Protein AF-A0A0F9CFP8-F1 (afdb_monomer)

Mean predicted aligned error: 10.98 Å

Secondary structure (DSSP, 8-state):
-EE-TTS-EE---TTS--HHHHS-HHHHHHHHHHHHHHTB-TTS-B--TTGGGG---HHHHHHHHHHHHHHHHHHHHHHHHTPPP--SS-HHHHHHHHHHHHHHHHHHHHHHHHHH-TT-SSS-TT-TTTTT--HHHHHHHHHHHHHHHHH--

Radius of gyration: 21.2 Å; Cα contacts (8 Å, |Δi|>4): 86; chains: 1; bounding box: 52×57×46 Å

Structure (mmCIF, N/CA/C/O backbone):
data_AF-A0A0F9CFP8-F1
#
_entry.id   AF-A0A0F9CFP8-F1
#
loop_
_atom_site.group_PDB
_atom_site.id
_atom_site.type_symbol
_atom_site.label_atom_id
_atom_site.label_alt_id
_atom_site.label_comp_id
_atom_site.label_asym_id
_atom_site.label_entity_id
_atom_site.label_seq_id
_atom_site.pdbx_PDB_ins_code
_atom_site.Cartn_x
_atom_site.Cartn_y
_atom_site.Cartn_z
_atom_site.occupancy
_atom_site.B_iso_or_equiv
_atom_site.auth_seq_id
_atom_site.auth_comp_id
_atom_site.auth_asym_id
_atom_site.auth_atom_id
_atom_site.pdbx_PDB_model_num
ATOM 1 N N . MET A 1 1 ? -1.251 -27.002 -23.216 1.00 73.44 1 MET A N 1
ATOM 2 C CA . MET A 1 1 ? -0.501 -27.996 -22.410 1.00 73.44 1 MET A CA 1
ATOM 3 C C . MET A 1 1 ? 0.971 -27.861 -22.764 1.00 73.44 1 MET A C 1
ATOM 5 O O . MET A 1 1 ? 1.281 -27.827 -23.947 1.00 73.44 1 MET A O 1
ATOM 9 N N . ARG A 1 2 ? 1.856 -27.707 -21.777 1.00 81.19 2 ARG A N 1
ATOM 10 C CA . ARG A 1 2 ? 3.314 -27.642 -21.966 1.00 81.19 2 ARG A CA 1
ATOM 11 C C . ARG A 1 2 ? 3.923 -28.969 -21.522 1.00 81.19 2 ARG A C 1
ATOM 13 O O . ARG A 1 2 ? 3.535 -29.464 -20.468 1.00 81.19 2 ARG A O 1
ATOM 20 N N . THR A 1 3 ? 4.866 -29.508 -22.287 1.00 79.31 3 THR A N 1
ATOM 21 C CA . THR A 1 3 ? 5.587 -30.744 -21.951 1.00 79.31 3 THR A CA 1
ATOM 22 C C . THR A 1 3 ? 7.063 -30.425 -21.778 1.00 79.31 3 THR A C 1
ATOM 24 O O . THR A 1 3 ? 7.656 -29.753 -22.618 1.00 79.31 3 THR A O 1
ATOM 27 N N . PHE A 1 4 ? 7.647 -30.881 -20.676 1.00 85.31 4 PHE A N 1
ATOM 28 C CA . PHE A 1 4 ? 9.060 -30.697 -20.361 1.00 85.31 4 PHE A CA 1
ATOM 29 C C . PHE A 1 4 ? 9.880 -31.900 -20.835 1.00 85.31 4 PHE A C 1
ATOM 31 O O . PHE A 1 4 ? 9.359 -33.005 -20.972 1.00 85.31 4 PHE A O 1
ATOM 38 N N . ASN A 1 5 ? 11.193 -31.714 -20.995 1.00 84.88 5 ASN A N 1
ATOM 39 C CA . ASN A 1 5 ? 12.120 -32.785 -21.392 1.00 84.88 5 ASN A CA 1
ATOM 40 C C . ASN A 1 5 ? 12.153 -33.971 -20.408 1.00 84.88 5 ASN A C 1
ATOM 42 O O . ASN A 1 5 ? 12.607 -35.052 -20.761 1.00 84.88 5 ASN A O 1
ATOM 46 N N . THR A 1 6 ? 11.657 -33.785 -19.182 1.00 88.62 6 THR A N 1
ATOM 47 C CA . THR A 1 6 ? 11.493 -34.838 -18.169 1.00 88.62 6 TH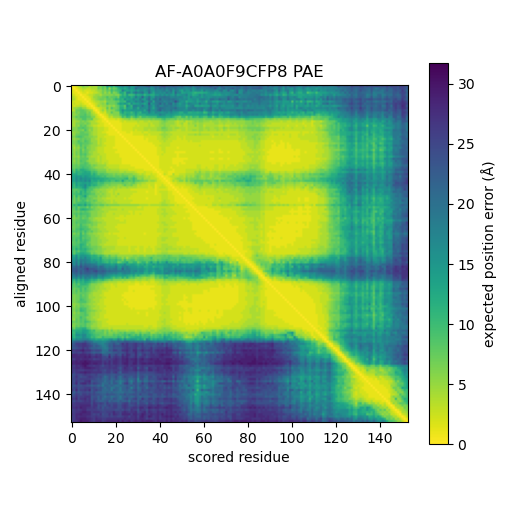R A CA 1
ATOM 48 C C . THR A 1 6 ? 10.263 -35.724 -18.398 1.00 88.62 6 THR A C 1
ATOM 50 O O . THR A 1 6 ? 10.050 -36.668 -17.644 1.00 88.62 6 THR A O 1
ATOM 53 N N . GLY A 1 7 ? 9.420 -35.408 -19.388 1.00 85.56 7 GLY A N 1
ATOM 54 C CA . GLY A 1 7 ? 8.121 -36.049 -19.607 1.00 85.56 7 GLY A CA 1
ATOM 55 C C . GLY A 1 7 ? 6.989 -35.471 -18.751 1.00 85.56 7 GLY A C 1
ATOM 56 O O . GLY A 1 7 ? 5.839 -35.869 -18.913 1.00 85.56 7 GLY A O 1
ATOM 57 N N . ALA A 1 8 ? 7.281 -34.512 -17.865 1.00 82.81 8 ALA A N 1
ATOM 58 C CA . ALA A 1 8 ? 6.254 -33.817 -17.098 1.00 82.81 8 ALA A CA 1
ATOM 59 C C . ALA A 1 8 ? 5.396 -32.926 -18.009 1.00 82.81 8 ALA A C 1
ATOM 61 O O . ALA A 1 8 ? 5.909 -32.287 -18.930 1.00 82.81 8 ALA A O 1
ATOM 62 N N . THR A 1 9 ? 4.100 -32.826 -17.718 1.00 79.81 9 THR A N 1
ATOM 63 C CA . THR A 1 9 ? 3.168 -31.929 -18.417 1.00 79.81 9 THR A CA 1
ATOM 64 C C . THR A 1 9 ? 2.554 -30.918 -17.456 1.00 79.81 9 THR A C 1
ATOM 66 O O . THR A 1 9 ? 2.210 -31.273 -16.331 1.00 79.81 9 THR A O 1
ATOM 69 N N . ARG A 1 10 ? 2.356 -29.672 -17.899 1.00 83.06 10 ARG A N 1
ATOM 70 C CA . ARG A 1 10 ? 1.668 -28.608 -17.146 1.00 83.06 10 ARG A CA 1
ATOM 71 C C . ARG A 1 10 ? 0.572 -27.960 -18.000 1.00 83.06 10 ARG A C 1
ATOM 73 O O . ARG A 1 10 ? 0.673 -27.909 -19.229 1.00 83.06 10 ARG A O 1
ATOM 80 N N . GLY A 1 11 ? -0.502 -27.504 -17.352 1.00 81.25 11 GLY A N 1
ATOM 81 C CA . GLY A 1 11 ? -1.608 -26.794 -18.009 1.00 81.25 11 GLY A CA 1
ATOM 82 C C . GLY A 1 11 ? -1.150 -25.532 -18.753 1.00 81.25 11 GLY A C 1
ATOM 83 O O . GLY A 1 11 ? -0.030 -25.067 -18.545 1.00 81.25 11 GLY A O 1
ATOM 84 N N . SER A 1 12 ? -2.000 -24.998 -19.642 1.00 77.50 12 SER A N 1
ATOM 85 C CA . SER A 1 12 ? -1.757 -23.660 -20.211 1.00 77.50 12 SER A CA 1
ATOM 86 C C . SER A 1 12 ? -1.714 -22.624 -19.082 1.00 77.50 12 SER A C 1
ATOM 88 O O . SER A 1 12 ? -2.331 -22.824 -18.034 1.00 77.50 12 SER A O 1
ATOM 90 N N . GLU A 1 13 ? -0.954 -21.555 -19.284 1.00 79.50 13 GLU A N 1
ATOM 91 C CA . GLU A 1 13 ? -0.904 -20.408 -18.368 1.00 79.50 13 GLU A CA 1
ATOM 92 C C . GLU A 1 13 ? -1.694 -19.212 -18.942 1.00 79.50 13 GLU A C 1
ATOM 94 O O . GLU A 1 13 ? -1.710 -18.167 -18.315 1.00 79.50 13 GLU A O 1
ATOM 99 N N . GLU A 1 14 ? -2.354 -19.360 -20.106 1.00 78.19 14 GLU A N 1
ATOM 100 C CA . GLU A 1 14 ? -3.066 -18.268 -20.807 1.00 78.19 14 GLU A CA 1
ATOM 101 C C . GLU A 1 14 ? -4.120 -17.551 -19.953 1.00 78.19 14 GLU A C 1
ATOM 103 O O . GLU A 1 14 ? -4.245 -16.339 -20.075 1.00 78.19 14 GLU A O 1
ATOM 108 N N . ASP A 1 15 ? -4.796 -18.261 -19.047 1.00 84.25 15 ASP A N 1
ATOM 109 C CA . ASP A 1 15 ? -5.850 -17.690 -18.194 1.00 84.25 15 ASP A CA 1
ATOM 110 C C . ASP A 1 15 ? -5.447 -17.606 -16.711 1.00 84.25 15 ASP A C 1
ATOM 112 O O . ASP A 1 15 ? -6.298 -17.483 -15.828 1.00 84.25 15 ASP A O 1
ATOM 116 N N . LYS A 1 16 ? -4.151 -17.734 -16.395 1.00 88.12 16 LYS A N 1
ATOM 117 C CA . LYS A 1 16 ? -3.660 -17.702 -15.009 1.00 88.12 16 LYS A CA 1
ATOM 118 C C . LYS A 1 16 ? -2.992 -16.374 -14.689 1.00 88.12 16 LYS A C 1
ATOM 120 O O . LYS A 1 16 ? -2.262 -15.817 -15.501 1.00 88.12 16 LYS A O 1
ATOM 125 N N . LEU A 1 17 ? -3.186 -15.911 -13.457 1.00 90.88 17 LEU A N 1
ATOM 126 C CA . LEU A 1 17 ? -2.483 -14.745 -12.936 1.00 90.88 17 LEU A CA 1
ATOM 127 C C . LEU A 1 17 ? -0.996 -15.065 -12.736 1.00 90.88 17 LEU A C 1
ATOM 129 O O . LEU A 1 17 ? -0.641 -15.978 -11.988 1.00 90.88 17 LEU A O 1
ATOM 133 N N . ASP A 1 18 ? -0.134 -14.280 -13.379 1.00 92.38 18 ASP A N 1
ATOM 134 C CA . ASP A 1 18 ? 1.318 -14.349 -13.226 1.00 92.38 18 ASP A CA 1
ATOM 135 C C . ASP A 1 18 ? 1.792 -13.382 -12.134 1.00 92.38 18 ASP A C 1
ATOM 137 O O . ASP A 1 18 ? 2.330 -12.308 -12.396 1.00 92.38 18 ASP A O 1
ATOM 141 N N . TYR A 1 19 ? 1.558 -13.751 -10.874 1.00 91.88 19 TYR A N 1
ATOM 142 C CA . TYR A 1 19 ? 1.940 -12.912 -9.734 1.00 91.88 19 TYR A CA 1
ATOM 143 C C . TYR A 1 19 ? 3.440 -12.578 -9.698 1.00 91.88 19 TYR A C 1
ATOM 145 O O . TYR A 1 19 ? 3.800 -11.505 -9.220 1.00 91.88 19 TYR A O 1
ATOM 153 N N . GLU A 1 20 ? 4.307 -13.467 -10.192 1.00 92.88 20 GLU A N 1
ATOM 154 C CA . GLU A 1 20 ? 5.757 -13.239 -10.229 1.00 92.88 20 GLU A CA 1
ATOM 155 C C . GLU A 1 20 ? 6.134 -12.221 -11.311 1.00 92.88 20 GLU A C 1
ATOM 157 O O . GLU A 1 20 ? 6.912 -11.308 -11.037 1.00 92.88 20 GLU A O 1
ATOM 162 N N . GLY A 1 21 ? 5.500 -12.286 -12.485 1.00 93.06 21 GLY A N 1
ATOM 163 C CA . GLY A 1 21 ? 5.643 -11.272 -13.530 1.00 93.06 21 GLY A CA 1
ATOM 164 C C . GLY A 1 21 ? 4.999 -9.920 -13.191 1.00 93.06 21 GLY A C 1
ATOM 165 O O . GLY A 1 21 ? 5.463 -8.880 -13.662 1.00 93.06 21 GLY A O 1
ATOM 166 N N . PHE A 1 22 ? 3.944 -9.900 -12.368 1.00 95.31 22 PHE A N 1
ATOM 167 C CA . PHE A 1 22 ? 3.206 -8.674 -12.029 1.00 95.31 22 PHE A CA 1
ATOM 168 C C . PHE A 1 22 ? 3.758 -7.930 -10.809 1.00 95.31 22 PHE A C 1
ATOM 170 O O . PHE A 1 22 ? 3.502 -6.733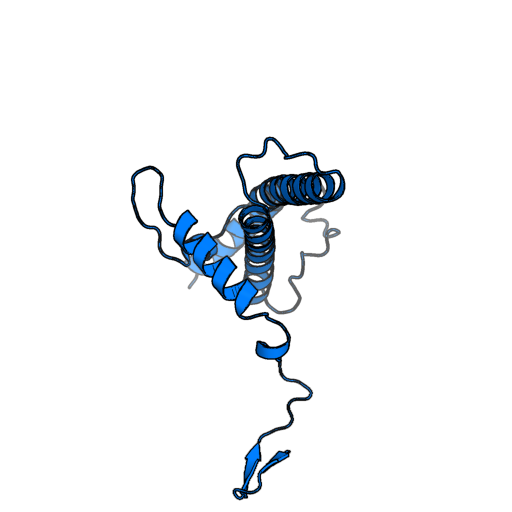 -10.659 1.00 95.31 22 PHE A O 1
ATOM 177 N N . ILE A 1 23 ? 4.505 -8.605 -9.931 1.00 96.56 23 ILE A N 1
ATOM 178 C CA . ILE A 1 23 ? 4.956 -8.037 -8.657 1.00 96.56 23 ILE A CA 1
ATOM 179 C C . ILE A 1 23 ? 6.479 -8.095 -8.555 1.00 96.56 23 ILE A C 1
ATOM 181 O O . ILE A 1 23 ? 7.084 -9.158 -8.473 1.00 96.56 23 ILE A O 1
ATOM 185 N N . SER A 1 24 ? 7.109 -6.923 -8.443 1.00 97.38 24 SER A N 1
ATOM 186 C CA . SER A 1 24 ? 8.547 -6.842 -8.172 1.00 97.38 24 SER A CA 1
ATOM 187 C C . SER A 1 24 ? 8.871 -7.352 -6.758 1.00 97.38 24 SER A C 1
ATOM 189 O O . SER A 1 24 ? 8.401 -6.755 -5.780 1.00 97.38 24 SER A O 1
ATOM 191 N N . PRO A 1 25 ? 9.737 -8.375 -6.600 1.00 97.19 25 PRO A N 1
ATOM 192 C CA . PRO A 1 25 ? 10.114 -8.884 -5.280 1.00 97.19 25 PRO A CA 1
ATOM 193 C C . PRO A 1 25 ? 10.865 -7.839 -4.441 1.00 97.19 25 PRO A C 1
ATOM 195 O O . PRO A 1 25 ? 10.780 -7.848 -3.213 1.00 97.19 25 PRO A O 1
ATOM 198 N N . LEU A 1 26 ? 11.563 -6.898 -5.088 1.00 98.00 26 LEU A N 1
ATOM 199 C CA . LEU A 1 26 ? 12.257 -5.802 -4.407 1.00 98.00 26 LEU A CA 1
ATOM 200 C C . LEU A 1 26 ? 11.264 -4.814 -3.786 1.00 98.00 26 LEU A C 1
ATOM 202 O O . LEU A 1 26 ? 11.402 -4.450 -2.616 1.00 98.00 26 LEU A O 1
ATOM 206 N N . ALA A 1 27 ? 10.242 -4.419 -4.550 1.00 97.81 27 ALA A N 1
ATOM 207 C CA . ALA A 1 27 ? 9.193 -3.529 -4.062 1.00 97.81 27 ALA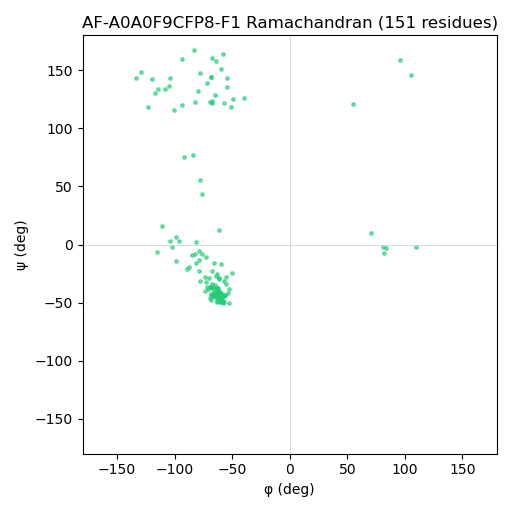 A CA 1
ATOM 208 C C . ALA A 1 27 ? 8.364 -4.204 -2.961 1.00 97.81 27 ALA A C 1
ATOM 210 O O . ALA A 1 27 ? 8.102 -3.593 -1.925 1.00 97.81 27 ALA A O 1
ATOM 211 N N . LEU A 1 28 ? 8.024 -5.485 -3.140 1.00 98.06 28 LEU A N 1
ATOM 212 C CA . LEU A 1 28 ? 7.260 -6.251 -2.157 1.00 98.06 28 LEU A CA 1
ATOM 213 C C . LEU A 1 28 ? 8.006 -6.389 -0.826 1.00 98.06 28 LEU A C 1
ATOM 215 O O . LEU A 1 28 ? 7.416 -6.170 0.232 1.00 98.06 28 LEU A O 1
ATOM 219 N N . LYS A 1 29 ? 9.312 -6.688 -0.859 1.00 98.44 29 LYS A N 1
ATOM 220 C CA . LYS A 1 29 ? 10.138 -6.729 0.355 1.00 98.44 29 LYS A CA 1
ATOM 221 C C . LYS A 1 29 ? 10.140 -5.376 1.069 1.00 98.44 29 LYS A C 1
ATOM 223 O O . LYS A 1 29 ? 9.920 -5.334 2.278 1.00 98.44 29 LYS A O 1
ATOM 228 N N . ARG A 1 30 ? 10.340 -4.275 0.334 1.00 98.38 30 ARG A N 1
ATOM 229 C CA . ARG A 1 30 ? 10.359 -2.925 0.920 1.00 98.38 30 ARG A CA 1
ATOM 230 C C . ARG A 1 30 ? 9.015 -2.536 1.540 1.00 98.38 30 ARG A C 1
ATOM 232 O O . ARG A 1 30 ? 8.988 -1.903 2.598 1.00 98.38 30 ARG A O 1
ATOM 239 N N . TYR A 1 31 ? 7.919 -2.938 0.903 1.00 98.50 31 TYR A N 1
ATOM 240 C CA . TYR A 1 31 ? 6.566 -2.749 1.414 1.00 98.50 31 TYR A CA 1
ATOM 241 C C . TYR A 1 31 ? 6.313 -3.571 2.689 1.00 98.50 31 TYR A C 1
ATOM 243 O O . TYR A 1 31 ? 5.798 -3.039 3.669 1.00 98.50 31 TYR A O 1
ATOM 251 N N . ALA A 1 32 ? 6.762 -4.828 2.744 1.00 98.31 32 ALA A N 1
ATOM 252 C CA . ALA A 1 32 ? 6.669 -5.645 3.956 1.00 98.31 32 ALA A CA 1
ATOM 253 C C . ALA A 1 32 ? 7.453 -5.036 5.136 1.00 98.31 32 ALA A C 1
ATOM 255 O O . ALA A 1 32 ? 6.960 -5.020 6.263 1.00 98.31 32 ALA A O 1
ATOM 256 N N . GLU A 1 33 ? 8.643 -4.482 4.886 1.00 98.31 33 GLU A N 1
ATOM 257 C CA . GLU A 1 33 ? 9.426 -3.750 5.894 1.00 98.31 33 GLU A CA 1
ATOM 258 C C . GLU A 1 33 ? 8.693 -2.500 6.393 1.00 98.31 33 GLU A C 1
ATOM 260 O O . GLU A 1 33 ? 8.659 -2.239 7.598 1.00 98.31 33 GLU A O 1
ATOM 265 N N . TYR A 1 34 ? 8.058 -1.756 5.481 1.00 98.00 34 TYR A N 1
ATOM 266 C CA . TYR A 1 34 ? 7.204 -0.624 5.833 1.00 98.00 34 TYR A CA 1
ATOM 267 C C . TYR A 1 34 ? 6.060 -1.065 6.757 1.00 98.00 34 TYR A C 1
ATOM 269 O O . TYR A 1 34 ? 5.889 -0.485 7.829 1.00 98.00 34 TYR A O 1
ATOM 277 N N . LEU A 1 35 ? 5.314 -2.117 6.411 1.00 97.56 35 LEU A N 1
ATOM 278 C CA . LEU A 1 35 ? 4.21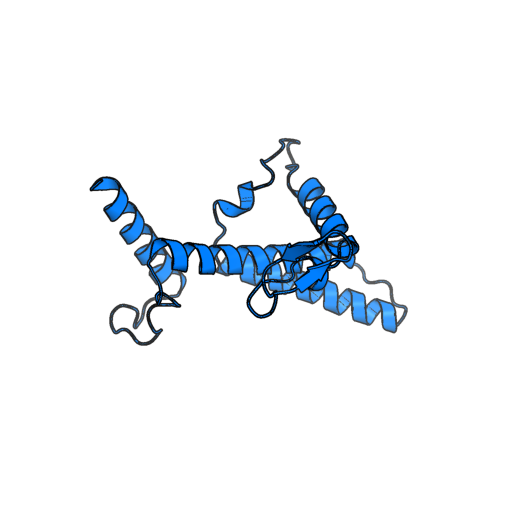4 -2.605 7.252 1.00 97.56 35 LEU A CA 1
ATOM 279 C C . LEU A 1 35 ? 4.706 -3.122 8.609 1.00 97.56 35 LEU A C 1
ATOM 281 O O . LEU A 1 35 ? 4.072 -2.877 9.636 1.00 97.56 35 LEU A O 1
ATOM 285 N N . HIS A 1 36 ? 5.862 -3.785 8.641 1.00 97.19 36 HIS A N 1
ATOM 286 C CA . HIS A 1 36 ? 6.471 -4.249 9.885 1.00 97.19 36 HIS A CA 1
ATOM 287 C C . HIS A 1 36 ? 6.847 -3.091 10.818 1.00 97.19 36 HIS A C 1
ATOM 289 O O . HIS A 1 36 ? 6.640 -3.194 12.025 1.00 97.19 36 HIS A O 1
ATOM 295 N N . LYS A 1 37 ? 7.346 -1.976 10.274 1.00 95.19 37 LYS A N 1
ATOM 296 C CA . LYS A 1 37 ? 7.589 -0.745 11.040 1.00 95.19 37 LYS A CA 1
ATOM 297 C C . LYS A 1 37 ? 6.282 -0.173 11.604 1.00 95.19 37 LYS A C 1
ATOM 299 O O . LYS A 1 37 ? 6.236 0.186 12.774 1.00 95.19 37 LYS A O 1
ATOM 304 N N . HIS A 1 38 ? 5.213 -0.129 10.806 1.00 94.69 38 HIS A N 1
ATOM 305 C CA . HIS A 1 38 ? 3.956 0.544 11.174 1.00 94.69 38 HIS A CA 1
ATOM 306 C C . HIS A 1 38 ? 2.987 -0.304 12.015 1.00 94.69 38 HIS A C 1
ATOM 308 O O . HIS A 1 38 ? 1.993 0.216 12.532 1.00 94.69 38 HIS A O 1
ATOM 314 N N . ARG A 1 39 ? 3.254 -1.602 12.198 1.00 94.00 39 ARG A N 1
ATOM 315 C CA . ARG A 1 39 ? 2.475 -2.439 13.127 1.00 94.00 39 ARG A CA 1
ATOM 316 C C . ARG A 1 39 ? 2.874 -2.239 14.596 1.00 94.00 39 ARG A C 1
ATOM 318 O O . ARG A 1 39 ? 2.125 -2.668 15.468 1.00 94.00 39 ARG A O 1
ATOM 325 N N . ILE A 1 40 ? 4.008 -1.585 14.861 1.00 94.38 40 ILE A N 1
ATOM 326 C CA . ILE A 1 40 ? 4.443 -1.184 16.204 1.00 94.38 40 ILE A CA 1
ATOM 327 C C . ILE A 1 40 ? 3.736 0.128 16.561 1.00 94.38 40 ILE A C 1
ATOM 329 O O . ILE A 1 40 ? 3.816 1.105 15.818 1.00 94.38 40 ILE A O 1
ATOM 333 N N . GLN A 1 41 ? 2.997 0.127 17.663 1.00 89.94 41 GLN A N 1
ATOM 334 C CA . GLN A 1 41 ? 2.248 1.280 18.159 1.00 89.94 41 GLN A CA 1
ATOM 335 C C . GLN A 1 41 ? 3.145 2.220 18.980 1.00 89.94 41 GLN A C 1
ATOM 337 O O . GLN A 1 41 ? 4.261 1.865 19.356 1.00 89.94 41 GLN A O 1
ATOM 342 N N . GLU A 1 42 ? 2.657 3.429 19.270 1.00 88.19 42 GLU A N 1
ATOM 343 C CA . GLU A 1 42 ? 3.392 4.432 20.063 1.00 88.19 42 GLU A CA 1
ATOM 344 C C . GLU A 1 42 ? 3.708 3.953 21.488 1.00 88.19 42 GLU A C 1
ATOM 346 O O . GLU A 1 42 ? 4.729 4.325 22.061 1.00 88.19 42 GLU A O 1
ATOM 351 N N . ASP A 1 43 ? 2.855 3.089 22.040 1.00 90.44 43 ASP A N 1
ATOM 352 C CA . ASP A 1 43 ? 3.036 2.430 23.336 1.00 90.44 43 ASP A CA 1
ATOM 353 C C . ASP A 1 43 ? 3.955 1.192 23.264 1.00 90.44 43 ASP A C 1
ATOM 355 O O . ASP A 1 43 ? 4.178 0.518 24.270 1.00 90.44 43 ASP A O 1
ATOM 359 N N . GLY A 1 44 ? 4.504 0.890 22.083 1.00 89.94 44 GLY A N 1
ATOM 360 C CA . GLY A 1 44 ? 5.356 -0.266 21.821 1.00 89.94 44 GLY A CA 1
ATOM 361 C C . GLY A 1 44 ? 4.597 -1.573 21.584 1.00 89.94 44 GLY A C 1
ATOM 362 O O . GLY A 1 44 ? 5.237 -2.586 21.289 1.00 89.94 44 GLY A O 1
ATOM 363 N N . ASN A 1 45 ? 3.262 -1.578 21.668 1.00 91.94 45 ASN A N 1
ATOM 364 C CA . ASN A 1 45 ? 2.475 -2.777 21.404 1.00 91.94 45 ASN A CA 1
ATOM 365 C C . ASN A 1 45 ? 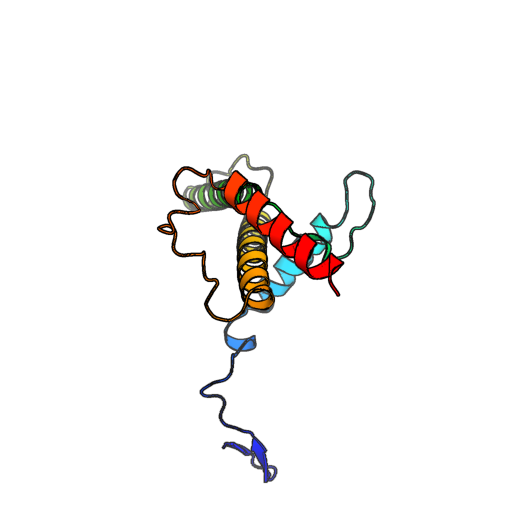2.537 -3.169 19.926 1.00 91.94 45 ASN A C 1
ATOM 367 O O . ASN A 1 45 ? 2.578 -2.335 19.016 1.00 91.94 45 ASN A O 1
ATOM 371 N N . LEU A 1 46 ? 2.551 -4.478 19.685 1.00 94.19 46 LEU A N 1
ATOM 372 C CA . LEU A 1 46 ? 2.653 -5.048 18.351 1.00 94.19 46 LEU A CA 1
ATOM 373 C C . LEU A 1 46 ? 1.270 -5.482 17.871 1.00 94.19 46 LEU A C 1
ATOM 375 O O . LEU A 1 46 ? 0.678 -6.402 18.430 1.00 94.19 46 LEU A O 1
ATOM 379 N N . ARG A 1 47 ? 0.771 -4.847 16.811 1.00 94.31 47 ARG A N 1
ATOM 380 C CA . ARG A 1 47 ? -0.442 -5.297 16.122 1.00 94.31 47 ARG A CA 1
ATOM 381 C C . ARG A 1 47 ? -0.133 -6.488 15.223 1.00 94.31 47 ARG A C 1
ATOM 383 O O . ARG A 1 47 ? 0.942 -6.554 14.615 1.00 94.31 47 ARG A O 1
ATOM 390 N N . ASP A 1 48 ? -1.113 -7.377 15.089 1.00 95.81 48 ASP A N 1
ATOM 391 C CA . ASP A 1 48 ? -1.081 -8.428 14.074 1.00 95.81 48 ASP A CA 1
ATOM 392 C C . ASP A 1 48 ? -0.869 -7.815 12.684 1.00 95.81 48 ASP A C 1
ATOM 394 O O . ASP A 1 48 ? -1.342 -6.714 12.378 1.00 95.81 48 ASP A O 1
ATOM 398 N N . SER A 1 49 ? -0.110 -8.511 11.835 1.00 94.06 49 SER A N 1
ATOM 399 C CA . SER A 1 49 ? 0.306 -7.994 10.522 1.00 94.06 49 SER A CA 1
ATOM 400 C C . SER A 1 49 ? -0.857 -7.727 9.565 1.00 94.06 49 SER A C 1
ATOM 402 O O . SER A 1 49 ? -0.732 -6.898 8.667 1.00 94.06 49 SER A O 1
ATOM 404 N N . ASP A 1 50 ? -1.973 -8.418 9.755 1.00 94.38 50 ASP A N 1
ATOM 405 C CA . ASP A 1 50 ? -3.205 -8.328 8.974 1.00 94.38 50 ASP A CA 1
ATOM 406 C C . ASP A 1 50 ? -4.269 -7.445 9.643 1.00 94.38 50 ASP A C 1
ATOM 408 O O . ASP A 1 50 ? -5.371 -7.320 9.120 1.00 94.38 50 ASP A O 1
ATOM 412 N N . ASN A 1 51 ? -3.960 -6.764 10.756 1.00 93.19 51 ASN A N 1
ATOM 413 C CA . ASN A 1 51 ? -4.946 -5.970 11.497 1.00 93.19 51 ASN A CA 1
ATOM 414 C C . ASN A 1 51 ? -5.664 -4.918 10.630 1.00 93.19 51 ASN A C 1
ATOM 416 O O . ASN A 1 51 ? -6.797 -4.549 10.923 1.00 93.19 51 ASN A O 1
ATOM 420 N N . TRP A 1 52 ? -5.019 -4.425 9.571 1.00 93.62 52 TRP A N 1
ATOM 421 C CA . TRP A 1 52 ? -5.613 -3.479 8.625 1.00 93.62 52 TRP A CA 1
ATOM 422 C C . TRP A 1 52 ? -6.755 -4.079 7.784 1.00 93.62 52 TRP A C 1
ATOM 424 O O . TRP A 1 52 ? -7.617 -3.326 7.347 1.00 93.62 52 TRP A O 1
ATOM 434 N N . GLN A 1 53 ? -6.811 -5.405 7.610 1.00 92.62 53 GLN A N 1
ATOM 435 C CA . GLN A 1 53 ? -7.873 -6.113 6.875 1.00 92.62 53 GLN A CA 1
ATOM 436 C C . GLN A 1 53 ? -9.208 -6.166 7.634 1.00 92.62 53 GLN A C 1
ATOM 438 O O . GLN A 1 53 ? -10.238 -6.542 7.067 1.00 92.62 53 GLN A O 1
ATOM 443 N N . LYS A 1 54 ? -9.200 -5.778 8.918 1.00 85.88 54 LYS A N 1
ATOM 444 C CA . LYS A 1 54 ? -10.419 -5.551 9.710 1.00 85.88 54 LYS A CA 1
ATOM 445 C C . LYS A 1 54 ? -11.233 -4.360 9.186 1.00 85.88 54 LYS A C 1
ATOM 447 O O . LYS A 1 54 ? -12.405 -4.256 9.524 1.00 85.88 54 LYS A O 1
ATOM 452 N N . GLY A 1 55 ? -10.622 -3.513 8.359 1.00 83.56 55 GLY A N 1
ATOM 453 C CA . GLY A 1 55 ? -11.262 -2.400 7.675 1.00 83.56 55 GLY A CA 1
ATOM 454 C C . GLY A 1 55 ? -10.913 -1.043 8.269 1.00 83.56 55 GLY A C 1
ATOM 455 O O . GLY A 1 55 ? -10.696 -0.877 9.472 1.00 83.56 55 GLY A O 1
ATOM 456 N N . ILE A 1 56 ? -10.839 -0.053 7.384 1.00 86.25 56 ILE A N 1
ATOM 457 C CA . ILE A 1 56 ? -10.688 1.369 7.695 1.00 86.25 56 ILE A CA 1
ATOM 458 C C . ILE A 1 56 ? -11.707 2.111 6.817 1.00 86.25 56 ILE A C 1
ATOM 460 O O . ILE A 1 56 ? -11.907 1.719 5.668 1.00 86.25 56 ILE A O 1
ATOM 464 N N . PRO A 1 57 ? -12.354 3.189 7.298 1.00 86.12 57 PRO A N 1
ATOM 465 C CA . PRO A 1 57 ? -13.293 3.941 6.471 1.00 86.12 57 PRO A CA 1
ATOM 466 C C . PRO A 1 57 ? -12.670 4.401 5.143 1.00 86.12 57 PRO A C 1
ATOM 468 O O . PRO A 1 57 ? -11.572 4.965 5.133 1.00 86.12 57 PRO A O 1
ATOM 471 N N . PHE A 1 58 ? -13.390 4.243 4.028 1.00 84.56 58 PHE A N 1
ATOM 472 C CA . PHE A 1 58 ? -12.940 4.675 2.696 1.00 84.56 58 PHE A CA 1
ATOM 473 C C . PHE A 1 58 ? -12.503 6.148 2.654 1.00 84.56 58 PHE A C 1
ATOM 475 O O . PHE A 1 58 ? -11.507 6.492 2.014 1.00 84.56 58 PHE A O 1
ATOM 482 N N . SER A 1 59 ? -13.201 7.030 3.376 1.00 83.06 59 SER A N 1
ATOM 483 C CA . SER A 1 59 ? -12.835 8.447 3.478 1.00 83.06 59 SER A CA 1
ATOM 484 C C . SER A 1 59 ? -11.488 8.655 4.185 1.00 83.06 59 SER A C 1
ATOM 486 O O . SER A 1 59 ? -10.714 9.533 3.790 1.00 83.06 59 SER A O 1
ATOM 488 N N . SER A 1 60 ? -11.158 7.820 5.175 1.00 86.44 60 SER A N 1
ATOM 489 C CA . SER A 1 60 ? -9.847 7.796 5.831 1.00 86.44 60 SER A CA 1
ATOM 490 C C . SER A 1 60 ? -8.758 7.288 4.887 1.00 86.44 60 SER A C 1
ATOM 492 O O . SER A 1 60 ? -7.707 7.930 4.803 1.00 86.44 60 SER A O 1
ATOM 494 N N . TYR A 1 61 ? -9.017 6.220 4.119 1.00 92.25 61 TYR A N 1
ATOM 495 C CA . TYR A 1 61 ? -8.097 5.767 3.068 1.00 92.25 61 TYR A CA 1
ATOM 496 C C . TYR A 1 61 ? -7.821 6.878 2.056 1.00 92.25 61 TYR A C 1
ATOM 498 O O . TYR A 1 61 ? -6.662 7.185 1.798 1.00 92.25 61 TYR A O 1
ATOM 506 N N . MET A 1 62 ? -8.854 7.546 1.536 1.00 93.94 62 MET A N 1
ATOM 507 C CA . MET A 1 62 ? -8.687 8.574 0.505 1.00 93.94 62 MET A CA 1
ATOM 508 C C . MET A 1 62 ? -7.947 9.817 1.023 1.00 93.94 62 MET A C 1
ATOM 510 O O . MET A 1 62 ? -7.023 10.313 0.376 1.00 93.94 62 MET A O 1
ATOM 514 N N . LYS A 1 63 ? -8.292 10.312 2.219 1.00 91.75 63 LYS A N 1
ATOM 515 C CA . LYS A 1 63 ? -7.579 11.449 2.831 1.00 91.75 63 LYS A CA 1
ATOM 516 C C . LYS A 1 63 ? -6.105 11.122 3.075 1.00 91.75 63 LYS A C 1
ATOM 518 O O . LYS A 1 63 ? -5.235 11.957 2.830 1.00 91.75 63 LYS A O 1
ATOM 523 N N . SER A 1 64 ? -5.828 9.916 3.562 1.00 96.44 64 SER A N 1
ATOM 524 C CA . SER A 1 64 ? -4.472 9.448 3.836 1.00 96.44 64 SER A CA 1
ATOM 525 C C . SER A 1 64 ? -3.671 9.241 2.547 1.00 96.44 64 SER A C 1
ATOM 527 O O . SER A 1 64 ? -2.581 9.795 2.408 1.00 96.44 64 SER A O 1
ATOM 529 N N . LEU A 1 65 ? -4.253 8.554 1.563 1.00 97.94 65 LEU A N 1
ATOM 530 C CA . LEU A 1 65 ? -3.689 8.343 0.231 1.00 97.94 65 LEU A CA 1
ATOM 531 C C . LEU A 1 65 ? -3.279 9.667 -0.421 1.00 97.94 65 LEU A C 1
ATOM 533 O O . LEU A 1 65 ? -2.137 9.796 -0.854 1.00 97.94 65 LEU A O 1
ATOM 537 N N . LEU A 1 66 ? -4.166 10.669 -0.442 1.00 98.06 66 LEU A N 1
ATOM 538 C CA . LEU A 1 66 ? -3.864 11.964 -1.057 1.00 98.06 66 LEU A CA 1
ATOM 539 C C . LEU A 1 66 ? -2.676 12.662 -0.379 1.00 98.06 66 LEU A C 1
ATOM 541 O O . LEU A 1 66 ? -1.817 13.209 -1.068 1.00 98.06 66 LEU A O 1
ATOM 545 N N . ARG A 1 67 ? -2.583 12.610 0.955 1.00 96.94 67 ARG A N 1
ATOM 546 C CA . ARG A 1 67 ? -1.442 13.177 1.692 1.00 96.94 67 ARG A CA 1
ATOM 547 C C . ARG A 1 67 ? -0.121 12.526 1.270 1.00 96.94 67 ARG A C 1
ATOM 549 O O . ARG A 1 67 ? 0.839 13.239 0.992 1.00 96.94 67 ARG A O 1
ATOM 556 N N . HIS A 1 68 ? -0.078 11.200 1.161 1.00 97.50 68 HIS A N 1
ATOM 557 C CA . HIS A 1 68 ? 1.144 10.501 0.753 1.00 97.50 68 HIS A CA 1
ATOM 558 C C . HIS A 1 68 ? 1.456 10.687 -0.740 1.00 97.50 68 HIS A C 1
ATOM 560 O O . HIS A 1 68 ? 2.622 10.826 -1.098 1.00 97.50 68 HIS A O 1
ATOM 566 N N . VAL A 1 69 ? 0.447 10.820 -1.611 1.00 97.69 69 VAL A N 1
ATOM 567 C CA . VAL A 1 69 ? 0.654 11.235 -3.014 1.00 97.69 69 VAL A CA 1
ATOM 568 C C . VAL A 1 69 ? 1.310 12.614 -3.089 1.00 97.69 69 VAL A C 1
ATOM 570 O O . VAL A 1 69 ? 2.242 12.803 -3.872 1.00 97.69 69 VAL A O 1
ATOM 573 N N . MET A 1 70 ? 0.882 13.570 -2.259 1.00 95.44 70 MET A N 1
ATOM 574 C CA . MET A 1 70 ? 1.530 14.883 -2.195 1.00 95.44 70 MET A CA 1
ATOM 575 C C . MET A 1 70 ? 2.988 14.777 -1.735 1.00 95.44 70 MET A C 1
ATOM 577 O O . MET A 1 70 ? 3.848 15.416 -2.341 1.00 95.44 70 MET A O 1
ATOM 581 N N . ASN A 1 71 ? 3.291 13.931 -0.742 1.00 94.38 71 ASN A N 1
ATOM 582 C CA . ASN A 1 71 ? 4.671 13.675 -0.310 1.00 94.38 71 ASN A CA 1
ATOM 583 C C . ASN A 1 71 ? 5.521 13.085 -1.442 1.00 94.38 71 ASN A C 1
ATOM 585 O O . ASN A 1 71 ? 6.634 13.557 -1.672 1.00 94.38 71 ASN A O 1
ATOM 589 N N . VAL A 1 72 ? 5.000 12.104 -2.188 1.00 95.31 72 VAL A N 1
ATOM 590 C CA . VAL A 1 72 ? 5.679 11.521 -3.359 1.00 95.31 72 VAL A CA 1
ATOM 591 C C . VAL A 1 72 ? 5.938 12.588 -4.421 1.00 95.31 72 VAL A C 1
ATOM 593 O O . VAL A 1 72 ? 7.057 12.708 -4.921 1.00 95.31 72 VAL A O 1
ATOM 596 N N . TRP A 1 73 ? 4.930 13.397 -4.754 1.00 94.19 73 TRP A N 1
ATOM 597 C CA . TRP A 1 73 ? 5.059 14.432 -5.779 1.00 94.19 73 TRP A CA 1
ATOM 598 C C . TRP A 1 73 ? 6.103 15.480 -5.375 1.00 94.19 73 TRP A C 1
ATOM 600 O O . TRP A 1 73 ? 7.012 15.793 -6.153 1.00 94.19 73 TRP A O 1
ATOM 610 N N . LEU A 1 74 ? 6.026 15.994 -4.150 1.00 92.00 74 LEU A N 1
ATOM 611 C CA . LEU A 1 74 ? 6.997 16.955 -3.635 1.00 92.00 74 LEU A CA 1
ATOM 612 C C . LEU A 1 74 ? 8.413 16.367 -3.634 1.00 92.00 74 LEU A C 1
ATOM 614 O O . LEU A 1 74 ? 9.309 16.994 -4.197 1.00 92.00 74 LEU A O 1
ATOM 618 N N . ASN A 1 75 ? 8.599 15.145 -3.121 1.00 90.19 75 ASN A N 1
ATOM 619 C CA . ASN A 1 75 ? 9.888 14.446 -3.152 1.00 90.19 75 ASN A CA 1
ATOM 620 C C . ASN A 1 75 ? 10.438 14.306 -4.578 1.00 90.19 75 ASN A C 1
ATOM 622 O O . ASN A 1 75 ? 11.615 14.570 -4.822 1.00 90.19 75 ASN A O 1
ATOM 626 N N . HIS A 1 76 ? 9.589 13.942 -5.540 1.00 90.94 76 HIS A N 1
ATOM 627 C CA . HIS A 1 76 ? 9.992 13.767 -6.933 1.00 90.94 76 HIS A CA 1
ATOM 628 C C . HIS A 1 76 ? 10.483 15.083 -7.548 1.00 90.94 76 HIS A C 1
ATOM 630 O O . HIS A 1 76 ? 11.541 15.123 -8.178 1.00 90.94 76 HIS A O 1
ATOM 636 N N . ARG A 1 77 ? 9.750 16.183 -7.332 1.00 90.00 77 ARG A N 1
ATOM 637 C CA . ARG A 1 77 ? 10.152 17.504 -7.841 1.00 90.00 77 ARG A CA 1
ATOM 638 C C . ARG A 1 77 ? 11.428 18.010 -7.194 1.00 90.00 77 ARG A C 1
ATOM 640 O O . ARG A 1 77 ? 12.283 18.539 -7.894 1.00 90.00 77 ARG A O 1
ATOM 647 N N . SER A 1 78 ? 11.548 17.821 -5.890 1.00 86.88 78 SER A N 1
ATOM 648 C CA . SER A 1 78 ? 12.739 18.143 -5.115 1.00 86.88 78 SER A CA 1
ATOM 649 C C . SER A 1 78 ? 13.983 17.407 -5.605 1.00 86.88 78 SER A C 1
ATOM 651 O O . SER A 1 78 ? 15.040 18.012 -5.772 1.00 86.88 78 SER A O 1
ATOM 653 N N . HIS A 1 79 ? 13.850 16.117 -5.914 1.00 81.12 79 HIS A N 1
ATOM 654 C CA . HIS A 1 79 ? 14.947 15.325 -6.459 1.00 81.12 79 HIS A CA 1
ATOM 655 C C . HIS A 1 79 ? 15.438 15.874 -7.808 1.00 81.12 79 HIS A C 1
ATOM 657 O O . HIS A 1 79 ? 16.639 15.990 -8.029 1.00 81.12 79 HIS A O 1
ATOM 663 N N . ILE A 1 80 ? 14.512 16.274 -8.686 1.00 82.69 80 ILE A N 1
ATOM 664 C CA . ILE A 1 80 ? 14.840 16.840 -10.003 1.00 82.69 80 ILE A CA 1
ATOM 665 C C . ILE A 1 80 ? 15.440 18.248 -9.886 1.00 82.69 80 ILE A C 1
ATOM 667 O O . ILE A 1 80 ? 16.347 18.592 -10.640 1.00 82.69 80 ILE A O 1
ATOM 671 N N . SER A 1 81 ? 14.942 19.076 -8.967 1.00 82.94 81 SER A N 1
ATOM 672 C CA . SER A 1 81 ? 15.424 20.451 -8.782 1.00 82.94 81 SER A CA 1
ATOM 673 C C . SER A 1 81 ? 16.694 20.553 -7.932 1.00 82.94 81 SER A C 1
ATOM 675 O O . SER A 1 81 ? 17.257 21.641 -7.823 1.00 82.94 81 SER A O 1
ATOM 677 N N . GLY A 1 82 ? 17.141 19.451 -7.318 1.00 78.12 82 GLY A N 1
ATOM 678 C CA . GLY A 1 82 ? 18.262 19.432 -6.3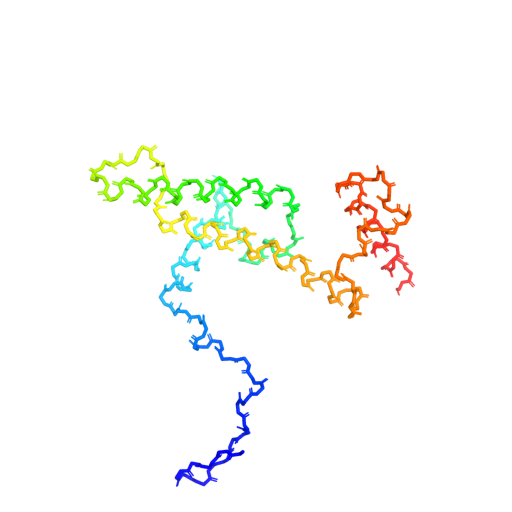73 1.00 78.12 82 GLY A CA 1
ATOM 679 C C . GLY A 1 82 ? 17.949 20.093 -5.025 1.00 78.12 82 GLY A C 1
ATOM 680 O O . GLY A 1 82 ? 18.857 20.317 -4.227 1.00 78.12 82 GLY A O 1
ATOM 681 N N . VAL A 1 83 ? 16.680 20.418 -4.759 1.00 76.69 83 VAL A N 1
ATOM 682 C CA . VAL A 1 83 ? 16.231 21.019 -3.498 1.00 76.69 83 VAL A CA 1
ATOM 683 C C . VAL A 1 83 ? 15.773 19.909 -2.566 1.00 76.69 83 VAL A C 1
ATOM 685 O O . VAL A 1 83 ? 14.820 19.205 -2.877 1.00 76.69 83 VAL A O 1
ATOM 688 N N . ILE A 1 84 ? 16.397 19.775 -1.397 1.00 68.88 84 ILE A N 1
ATOM 689 C CA . ILE A 1 84 ? 15.963 18.795 -0.394 1.00 68.88 84 ILE A CA 1
ATOM 690 C C . ILE A 1 84 ? 14.586 19.220 0.149 1.00 68.88 84 ILE A C 1
ATOM 692 O O . ILE A 1 84 ? 14.450 20.349 0.628 1.00 68.88 84 ILE A O 1
ATOM 696 N N . PRO A 1 85 ? 13.556 18.362 0.074 1.00 66.62 85 PRO A N 1
ATOM 697 C CA . PRO A 1 85 ? 12.257 18.671 0.648 1.00 66.62 85 PRO A CA 1
ATOM 698 C C . PRO A 1 85 ? 12.334 18.605 2.180 1.00 66.62 85 PRO A C 1
ATOM 700 O O . PRO A 1 85 ? 12.931 17.686 2.735 1.00 66.62 85 PRO A O 1
ATOM 703 N N . LEU A 1 86 ? 11.690 19.553 2.870 1.00 67.75 86 LEU A N 1
ATOM 704 C CA . LEU A 1 86 ? 11.479 19.520 4.327 1.00 67.75 86 LEU A CA 1
ATOM 705 C C . LEU A 1 86 ? 10.336 18.549 4.680 1.00 67.75 86 LEU A C 1
ATOM 707 O O . LEU A 1 86 ? 9.327 18.954 5.254 1.00 67.75 86 LEU A O 1
ATOM 711 N N . LEU A 1 87 ? 10.442 17.296 4.243 1.00 77.44 87 LEU A N 1
ATOM 712 C CA . LEU A 1 87 ? 9.458 16.255 4.527 1.00 77.44 87 LEU A CA 1
ATOM 713 C C . LEU A 1 87 ? 10.052 15.258 5.520 1.00 77.44 87 LEU A C 1
ATOM 715 O O . LEU A 1 87 ? 11.172 14.790 5.337 1.00 77.44 87 LEU A O 1
ATOM 719 N N . ASP A 1 88 ? 9.268 14.907 6.537 1.00 76.75 88 ASP A N 1
ATOM 720 C CA . ASP A 1 88 ? 9.665 13.946 7.574 1.00 76.75 88 ASP A CA 1
ATOM 721 C C . ASP A 1 88 ? 9.606 12.482 7.086 1.00 76.75 88 ASP A C 1
ATOM 723 O O . ASP A 1 88 ? 10.055 11.566 7.774 1.00 76.75 88 ASP A O 1
ATOM 727 N N . GLU A 1 89 ? 9.055 12.246 5.890 1.00 86.19 89 GLU A N 1
ATOM 728 C CA . GLU A 1 89 ? 8.854 10.923 5.297 1.00 86.19 89 GLU A CA 1
ATOM 729 C C . GLU A 1 89 ? 9.710 10.741 4.034 1.00 86.19 89 GLU A C 1
ATOM 731 O O . GLU A 1 89 ? 9.735 11.599 3.147 1.00 86.19 89 GLU A O 1
ATOM 736 N N . SER A 1 90 ? 10.391 9.593 3.934 1.00 92.00 90 SER A N 1
ATOM 737 C CA . SER A 1 90 ? 11.176 9.235 2.747 1.00 92.00 90 SER A CA 1
ATOM 738 C C . SER A 1 90 ? 10.284 8.991 1.526 1.00 92.00 90 SER A C 1
ATOM 740 O O . SER A 1 90 ? 9.088 8.706 1.650 1.00 92.00 90 SER A O 1
ATOM 742 N N . MET A 1 91 ? 10.872 9.060 0.328 1.00 94.00 91 MET A N 1
ATOM 743 C CA . MET A 1 91 ? 10.177 8.709 -0.915 1.00 94.00 91 MET A CA 1
ATOM 744 C C . MET A 1 91 ? 9.627 7.277 -0.852 1.00 94.00 91 MET A C 1
ATOM 746 O O . MET A 1 91 ? 8.481 7.034 -1.223 1.00 94.00 91 MET A O 1
ATOM 750 N N . GLU A 1 92 ? 10.420 6.331 -0.349 1.00 96.44 92 GLU A N 1
ATOM 751 C CA . GLU A 1 92 ? 10.043 4.924 -0.246 1.00 96.44 92 GLU A CA 1
ATOM 752 C C . GLU A 1 92 ? 8.925 4.691 0.774 1.00 96.44 92 GLU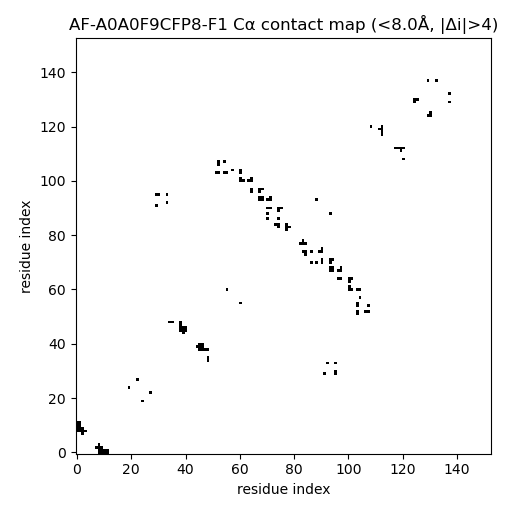 A C 1
ATOM 754 O O . GLU A 1 92 ? 8.003 3.935 0.471 1.00 96.44 92 GLU A O 1
ATOM 759 N N . ASP A 1 93 ? 8.966 5.337 1.950 1.00 97.50 93 ASP A N 1
ATOM 760 C CA . ASP A 1 93 ? 7.865 5.255 2.926 1.00 97.50 93 ASP A CA 1
ATOM 761 C C . ASP A 1 93 ? 6.588 5.884 2.345 1.00 97.50 93 ASP A C 1
ATOM 763 O O . ASP A 1 93 ? 5.526 5.269 2.424 1.00 97.50 93 ASP A O 1
ATOM 767 N N . SER A 1 94 ? 6.698 7.028 1.656 1.00 96.94 94 SER A N 1
ATOM 768 C CA . SER A 1 94 ? 5.554 7.690 1.011 1.00 96.94 94 SER A CA 1
ATOM 769 C C . SER A 1 94 ? 4.917 6.805 -0.069 1.00 96.94 94 SER A C 1
ATOM 771 O O . SER A 1 94 ? 3.696 6.669 -0.124 1.00 96.94 94 SER A O 1
ATOM 773 N N . LEU A 1 95 ? 5.727 6.156 -0.915 1.00 98.31 95 LEU A N 1
ATOM 774 C CA . LEU A 1 95 ? 5.247 5.204 -1.924 1.00 98.31 95 LEU A CA 1
ATOM 775 C C . LEU A 1 95 ? 4.593 3.976 -1.279 1.00 98.31 95 LEU A C 1
ATOM 777 O O . LEU A 1 95 ? 3.528 3.547 -1.720 1.00 98.31 95 LEU A O 1
ATOM 781 N N . CYS A 1 96 ? 5.186 3.429 -0.216 1.00 98.56 96 CYS A N 1
ATOM 782 C CA . CYS A 1 96 ? 4.593 2.314 0.522 1.00 98.56 96 CYS A CA 1
ATOM 783 C C . CYS A 1 96 ? 3.262 2.707 1.174 1.00 98.56 96 CYS A C 1
ATOM 785 O O . CYS A 1 96 ? 2.320 1.920 1.153 1.00 98.56 96 CYS A O 1
ATOM 787 N N . ALA A 1 97 ? 3.146 3.928 1.694 1.00 98.06 97 ALA A N 1
ATOM 788 C CA . ALA A 1 97 ? 1.906 4.447 2.253 1.00 98.06 97 ALA A CA 1
ATOM 789 C C . ALA A 1 97 ? 0.822 4.631 1.176 1.00 98.06 97 ALA A C 1
ATOM 791 O O . ALA A 1 97 ? -0.349 4.331 1.419 1.00 98.06 97 ALA A O 1
ATOM 792 N N . VAL A 1 98 ? 1.189 5.069 -0.034 1.00 98.62 98 VAL A N 1
ATOM 793 C CA . VAL A 1 98 ? 0.277 5.095 -1.192 1.00 98.62 98 VAL A CA 1
ATOM 794 C C . VAL A 1 98 ? -0.230 3.686 -1.504 1.00 98.62 98 VAL A C 1
ATOM 796 O O . VAL A 1 98 ? -1.442 3.489 -1.594 1.00 98.62 98 VAL A O 1
ATOM 799 N N . ILE A 1 99 ? 0.674 2.703 -1.594 1.00 98.44 99 ILE A N 1
ATOM 800 C CA . ILE A 1 99 ? 0.316 1.294 -1.823 1.00 98.44 99 ILE A CA 1
ATOM 801 C C . ILE A 1 99 ? -0.612 0.789 -0.714 1.00 98.44 99 ILE A C 1
ATOM 803 O O . ILE A 1 99 ? -1.643 0.205 -1.024 1.00 98.44 99 ILE A O 1
ATOM 807 N N . PHE A 1 100 ? -0.304 1.066 0.555 1.00 98.44 100 PHE A N 1
ATOM 808 C CA . PHE A 1 100 ? -1.119 0.646 1.696 1.00 98.44 100 PHE A CA 1
ATOM 809 C C . PHE A 1 100 ? -2.552 1.165 1.617 1.00 98.44 100 PHE A C 1
ATOM 811 O O . PHE A 1 100 ? -3.496 0.395 1.768 1.00 98.44 100 PHE A O 1
ATOM 818 N N . ASN A 1 101 ? -2.736 2.462 1.357 1.00 98.44 101 ASN A N 1
ATOM 819 C CA . ASN A 1 101 ? -4.081 3.029 1.312 1.00 98.44 101 ASN A CA 1
ATOM 820 C C . ASN A 1 101 ? -4.855 2.574 0.066 1.00 98.44 101 ASN A C 1
ATOM 822 O O . ASN A 1 101 ? -6.053 2.331 0.166 1.00 98.44 101 ASN A O 1
ATOM 826 N N . ALA A 1 102 ? -4.189 2.423 -1.084 1.00 98.25 102 ALA A N 1
ATOM 827 C CA . ALA A 1 102 ? -4.820 1.889 -2.290 1.00 98.25 102 ALA A CA 1
ATOM 828 C C . ALA A 1 102 ? -5.219 0.413 -2.118 1.00 98.25 102 ALA A C 1
ATOM 830 O O . ALA A 1 102 ? -6.332 0.032 -2.466 1.00 98.25 102 ALA A O 1
ATOM 831 N N . GLN A 1 103 ? -4.336 -0.399 -1.531 1.00 97.44 103 GLN A N 1
ATOM 832 C CA . GLN A 1 103 ? -4.590 -1.808 -1.243 1.00 97.44 103 GLN A CA 1
ATOM 833 C C . GLN A 1 103 ? -5.691 -1.980 -0.196 1.00 97.44 103 GLN A C 1
ATOM 835 O O . GLN A 1 103 ? -6.542 -2.840 -0.368 1.00 97.44 103 GLN A O 1
ATOM 840 N N . GLY A 1 104 ? -5.703 -1.161 0.857 1.00 95.88 104 GLY A N 1
ATOM 841 C CA . GLY A 1 104 ? -6.763 -1.161 1.863 1.00 95.88 104 GLY A CA 1
ATOM 842 C C . GLY A 1 104 ? -8.127 -0.796 1.283 1.00 95.88 104 GLY A C 1
ATOM 843 O O . GLY A 1 104 ? -9.103 -1.495 1.529 1.00 95.88 104 GLY A O 1
ATOM 844 N N . TYR A 1 105 ? -8.179 0.243 0.446 1.00 94.00 105 TYR A N 1
ATOM 845 C CA . TYR A 1 105 ? -9.403 0.617 -0.262 1.00 94.00 105 TYR A CA 1
ATOM 846 C C . TYR A 1 105 ? -9.884 -0.525 -1.171 1.00 94.00 105 TYR A C 1
ATOM 848 O O . TYR A 1 105 ? -11.046 -0.911 -1.106 1.00 94.00 105 TYR A O 1
ATOM 856 N N . LEU A 1 106 ? -8.995 -1.091 -1.995 1.00 94.94 106 LEU A N 1
ATOM 857 C CA . LEU A 1 106 ? -9.334 -2.202 -2.888 1.00 94.94 106 LEU A CA 1
ATOM 858 C C . LEU A 1 106 ? -9.772 -3.452 -2.114 1.00 94.94 106 LEU A C 1
ATOM 860 O O . LEU A 1 106 ? -10.729 -4.099 -2.509 1.00 94.94 106 LEU A O 1
ATOM 864 N N . HIS A 1 107 ? -9.107 -3.770 -1.002 1.00 93.00 107 HIS A N 1
ATOM 865 C CA . HIS A 1 107 ? -9.463 -4.897 -0.138 1.00 93.00 107 HIS A CA 1
ATOM 866 C C . HIS A 1 107 ? -10.902 -4.794 0.361 1.00 93.00 107 HIS A C 1
ATOM 868 O O . HIS A 1 107 ? -11.621 -5.783 0.299 1.00 93.00 107 HIS A O 1
ATOM 874 N N . GLU A 1 108 ? -11.346 -3.614 0.801 1.00 88.69 108 GLU A N 1
ATOM 875 C CA . GLU A 1 108 ? -12.737 -3.442 1.236 1.00 88.69 108 GLU A CA 1
ATOM 876 C C . GLU A 1 108 ? -13.732 -3.558 0.068 1.00 88.69 108 GLU A C 1
ATOM 878 O O . GLU A 1 108 ? -14.779 -4.171 0.252 1.00 88.69 108 GLU A O 1
ATOM 883 N N . LEU A 1 109 ? -13.391 -3.077 -1.137 1.00 85.25 109 LEU A N 1
ATOM 884 C CA . LEU A 1 109 ? -14.230 -3.273 -2.334 1.00 85.25 109 LEU A CA 1
ATOM 885 C C . LEU A 1 109 ? -14.376 -4.758 -2.709 1.00 85.25 109 LEU A C 1
ATOM 887 O O . LEU A 1 109 ? -15.482 -5.243 -2.923 1.00 85.25 109 LEU A O 1
ATOM 891 N N . GLU A 1 110 ? -13.265 -5.492 -2.782 1.00 85.81 110 GLU A N 1
ATOM 892 C CA . GLU A 1 110 ? -13.265 -6.915 -3.157 1.00 85.81 110 GLU A CA 1
ATOM 893 C C . GLU A 1 110 ? -13.934 -7.776 -2.074 1.00 85.81 110 GLU A C 1
ATOM 895 O O . GLU A 1 110 ? -14.653 -8.730 -2.368 1.00 85.81 110 GLU A O 1
ATOM 900 N N . LYS A 1 111 ? -13.736 -7.427 -0.798 1.00 82.69 111 LYS A N 1
ATOM 901 C CA . LYS A 1 111 ? -14.407 -8.074 0.334 1.00 82.69 111 LYS A CA 1
ATOM 902 C C . LYS A 1 111 ? -15.921 -7.868 0.278 1.00 82.69 111 LYS A C 1
ATOM 904 O O . LYS A 1 111 ? -16.653 -8.815 0.554 1.00 82.69 111 LYS A O 1
ATOM 909 N N . GLU A 1 112 ? -16.388 -6.676 -0.090 1.00 70.69 112 GLU A N 1
ATOM 910 C CA . GLU A 1 112 ? -17.812 -6.403 -0.318 1.00 70.69 112 GLU A CA 1
ATOM 911 C C . GLU A 1 112 ? -18.368 -7.262 -1.464 1.00 70.69 112 GLU A C 1
ATOM 913 O O . GLU A 1 112 ? -19.384 -7.932 -1.281 1.00 70.69 112 GLU A O 1
ATOM 918 N N . GLU A 1 113 ? -17.668 -7.341 -2.601 1.00 68.06 113 GLU A N 1
ATOM 919 C CA . GLU A 1 113 ? -18.072 -8.180 -3.742 1.00 68.06 113 GLU A CA 1
ATOM 920 C C . GLU A 1 113 ? -18.188 -9.665 -3.354 1.00 68.06 113 GLU A C 1
ATOM 922 O O . GLU A 1 113 ? -19.185 -10.319 -3.670 1.00 68.06 113 GLU A O 1
ATOM 927 N N . ILE A 1 114 ? -17.223 -10.191 -2.591 1.00 71.62 114 ILE A N 1
ATOM 928 C CA . ILE A 1 114 ? -17.251 -11.576 -2.095 1.00 71.62 114 ILE A CA 1
ATOM 929 C C . ILE A 1 114 ? -18.445 -11.821 -1.158 1.00 71.62 114 ILE A C 1
ATOM 931 O O . ILE A 1 114 ? -19.065 -12.885 -1.222 1.00 71.62 114 ILE A O 1
ATOM 935 N N . LEU A 1 115 ? -18.764 -10.872 -0.274 1.00 66.88 115 LEU A N 1
ATOM 936 C CA . LEU A 1 115 ? -19.832 -11.025 0.721 1.00 66.88 115 LEU A CA 1
ATOM 937 C C . LEU A 1 115 ? -21.237 -10.825 0.130 1.00 66.88 115 LEU A C 1
ATOM 939 O O . LEU A 1 115 ? -22.193 -11.443 0.605 1.00 66.88 115 LEU A O 1
ATOM 943 N N . CYS A 1 116 ? -21.378 -9.978 -0.890 1.00 61.28 116 CYS A N 1
ATOM 944 C CA . CYS A 1 116 ? -22.667 -9.616 -1.484 1.00 61.28 116 CYS A CA 1
ATOM 945 C C . CYS A 1 116 ? -23.005 -10.383 -2.780 1.00 61.28 116 CYS A C 1
ATOM 947 O O . CYS A 1 116 ? -24.175 -10.395 -3.168 1.00 61.28 116 CYS A O 1
ATOM 949 N N . GLY A 1 117 ? -22.036 -11.069 -3.399 1.00 53.59 117 GLY A N 1
ATOM 950 C CA . GLY A 1 117 ? -22.191 -11.838 -4.642 1.00 53.59 117 GLY A CA 1
ATOM 951 C C . GLY A 1 117 ? -21.792 -11.059 -5.905 1.00 53.59 117 GLY A C 1
ATOM 952 O O . GLY A 1 117 ? -21.760 -9.827 -5.903 1.00 53.59 117 GLY A O 1
ATOM 953 N N . GLU A 1 118 ? -21.491 -11.786 -6.997 1.00 48.50 118 GLU A N 1
ATOM 954 C CA . GLU A 1 118 ? -21.098 -11.202 -8.294 1.00 48.50 118 GLU A CA 1
ATOM 955 C C . GLU A 1 118 ? -22.101 -10.121 -8.736 1.00 48.50 118 GLU A C 1
ATOM 957 O O . GLU A 1 118 ? -23.282 -10.402 -8.947 1.00 48.50 118 GLU A O 1
ATOM 962 N N . GLY A 1 119 ? -21.623 -8.8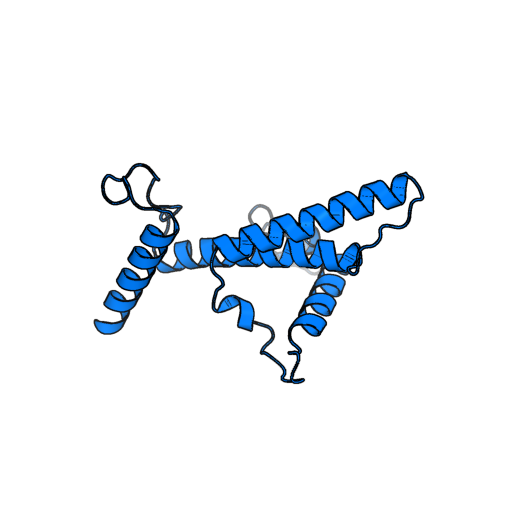81 -8.888 1.00 51.03 119 GLY A N 1
ATOM 963 C CA . GLY A 1 119 ? -22.437 -7.749 -9.349 1.00 51.03 119 GLY A CA 1
ATOM 964 C C . GLY A 1 119 ? -22.761 -6.680 -8.302 1.00 51.03 119 GLY A C 1
ATOM 965 O O . GLY A 1 119 ? -23.321 -5.652 -8.673 1.00 51.03 119 GLY A O 1
ATOM 966 N N . ALA A 1 120 ? -22.351 -6.831 -7.040 1.00 47.06 120 ALA A N 1
ATOM 967 C CA . ALA A 1 120 ? -22.427 -5.764 -6.031 1.00 47.06 120 ALA A CA 1
ATOM 968 C C . ALA A 1 120 ? -21.328 -4.688 -6.221 1.00 47.06 120 ALA A C 1
ATOM 970 O O . ALA A 1 120 ? -20.668 -4.267 -5.277 1.00 47.06 120 ALA A O 1
ATOM 971 N N . LYS A 1 121 ? -21.067 -4.251 -7.457 1.00 45.72 121 LYS A N 1
ATOM 972 C CA . LYS A 1 121 ? -20.036 -3.244 -7.756 1.00 45.72 121 LYS A CA 1
ATOM 973 C C . LYS A 1 121 ? -20.578 -1.843 -7.564 1.00 45.72 121 LYS A C 1
ATOM 975 O O . LYS A 1 121 ? -20.852 -1.184 -8.559 1.00 45.72 121 LYS A O 1
ATOM 980 N N . PHE A 1 122 ? -20.698 -1.405 -6.307 1.00 47.44 122 PHE A N 1
ATOM 981 C CA . PHE A 1 122 ? -21.576 -0.301 -5.912 1.00 47.44 122 PHE A CA 1
ATOM 982 C C . PHE A 1 122 ? -23.008 -0.609 -6.396 1.00 47.44 122 PHE A C 1
ATOM 984 O O . PHE A 1 122 ? -23.216 -0.756 -7.599 1.00 47.44 122 PHE A O 1
ATOM 991 N N . PRO A 1 123 ? -24.040 -0.691 -5.536 1.00 44.84 123 PRO A N 1
ATOM 992 C CA . PRO A 1 123 ? -25.394 -0.564 -6.072 1.00 44.84 123 PRO A CA 1
ATOM 993 C C . PRO A 1 123 ? -25.371 0.679 -6.955 1.00 44.84 123 PRO A C 1
ATOM 995 O O . PRO A 1 123 ? -24.816 1.700 -6.518 1.00 44.84 123 PRO A O 1
ATOM 998 N N . GLU A 1 124 ? -25.777 0.525 -8.224 1.00 44.25 124 GLU A N 1
ATOM 999 C CA . GLU A 1 124 ? -25.662 1.577 -9.224 1.00 44.25 124 GLU A CA 1
ATOM 1000 C C . GLU A 1 124 ? -26.023 2.876 -8.515 1.00 44.25 124 GLU A C 1
ATOM 1002 O O . GLU A 1 124 ? -27.038 2.946 -7.815 1.00 44.25 124 GLU A O 1
ATOM 1007 N N . MET A 1 125 ? -25.140 3.878 -8.580 1.00 43.72 125 MET A N 1
ATOM 1008 C CA . MET A 1 125 ? -25.213 5.121 -7.794 1.00 43.72 125 MET A CA 1
ATOM 1009 C C . MET A 1 125 ? -26.494 5.952 -8.078 1.00 43.72 125 MET A C 1
ATOM 1011 O O . MET A 1 125 ? -26.583 7.124 -7.710 1.00 43.72 125 MET A O 1
ATOM 1015 N N . THR A 1 126 ? -27.448 5.328 -8.760 1.00 41.97 126 THR A N 1
ATOM 1016 C CA . THR A 1 126 ? -28.721 5.713 -9.339 1.00 41.97 126 THR A CA 1
ATOM 1017 C C . THR A 1 126 ? -29.928 5.028 -8.688 1.00 41.97 126 THR A C 1
ATOM 1019 O O . THR A 1 126 ? -31.043 5.415 -9.026 1.00 41.97 126 THR A O 1
ATOM 1022 N N . ASP A 1 127 ? -29.769 4.070 -7.765 1.00 48.62 127 ASP A N 1
ATOM 1023 C CA . ASP A 1 127 ? -30.925 3.512 -7.053 1.00 48.62 127 ASP A CA 1
ATOM 1024 C C . ASP A 1 127 ? -31.596 4.590 -6.187 1.00 48.62 127 ASP A C 1
ATOM 1026 O O . ASP A 1 127 ? -30.948 5.258 -5.372 1.00 48.62 127 ASP A O 1
ATOM 1030 N N . GLU A 1 128 ? -32.918 4.739 -6.332 1.00 54.97 128 GLU A N 1
ATOM 1031 C CA . GLU A 1 128 ? -33.759 5.675 -5.563 1.00 54.97 128 GLU A CA 1
ATOM 1032 C C . GLU A 1 128 ? -33.533 5.569 -4.042 1.00 54.97 128 GLU A C 1
ATOM 1034 O O . GLU A 1 128 ? -33.715 6.551 -3.327 1.00 54.97 128 GLU A O 1
ATOM 1039 N N . ILE A 1 129 ? -33.069 4.407 -3.564 1.00 56.66 129 ILE A N 1
ATOM 1040 C CA . ILE A 1 129 ? -32.734 4.104 -2.163 1.00 56.66 129 ILE A CA 1
ATOM 1041 C C . ILE A 1 129 ? -31.578 4.968 -1.638 1.00 56.66 129 ILE A C 1
ATOM 1043 O O . ILE A 1 129 ? -31.604 5.399 -0.487 1.00 56.66 129 ILE A O 1
ATOM 1047 N N . PHE A 1 130 ? -30.569 5.240 -2.470 1.00 55.56 130 PHE A N 1
ATOM 1048 C CA . PHE A 1 130 ? -29.375 5.999 -2.078 1.00 55.56 130 PHE A CA 1
ATOM 1049 C C . PHE A 1 130 ? -29.402 7.450 -2.561 1.00 55.56 130 PHE A C 1
ATOM 1051 O O . PHE A 1 130 ? -28.488 8.231 -2.267 1.00 55.56 130 PHE A O 1
ATOM 1058 N N . SER A 1 131 ? -30.448 7.828 -3.296 1.00 50.59 131 SER A N 1
ATOM 1059 C CA . SER A 1 131 ? -30.713 9.211 -3.672 1.00 50.59 131 SER A CA 1
ATOM 1060 C C . SER A 1 131 ? -30.809 10.084 -2.418 1.00 50.59 131 SER A C 1
ATOM 1062 O O . SER A 1 131 ? -31.607 9.834 -1.520 1.00 50.59 131 SER A O 1
ATOM 1064 N N . GLY A 1 132 ? -29.959 11.107 -2.334 1.00 59.72 132 GLY A N 1
ATOM 1065 C CA . GLY A 1 132 ? -29.920 12.021 -1.189 1.00 59.72 132 GLY A CA 1
ATOM 1066 C C . GLY A 1 132 ? -29.129 11.526 0.025 1.00 59.72 132 GLY A C 1
ATOM 1067 O O . GLY A 1 132 ? -28.879 12.332 0.916 1.00 59.72 132 GLY A O 1
ATOM 1068 N N . MET A 1 133 ? -28.662 10.273 0.046 1.00 67.12 133 MET A N 1
ATOM 1069 C CA . MET A 1 133 ? -27.732 9.808 1.076 1.00 67.12 133 MET A CA 1
ATOM 1070 C C . MET A 1 133 ? -26.308 10.253 0.754 1.00 67.12 133 MET A C 1
ATOM 1072 O O . MET A 1 133 ? -25.807 10.060 -0.364 1.00 67.12 133 MET A O 1
ATOM 1076 N N . THR A 1 134 ? -25.628 10.803 1.750 1.00 64.19 134 THR A N 1
ATOM 1077 C CA . THR A 1 134 ? -24.181 11.004 1.729 1.00 64.19 134 THR A CA 1
ATOM 1078 C C . THR A 1 134 ? -23.465 9.659 1.673 1.00 64.19 134 THR A C 1
ATOM 1080 O O . THR A 1 134 ? -24.006 8.621 2.042 1.00 64.19 134 THR A O 1
ATOM 1083 N N . PHE A 1 135 ? -22.223 9.664 1.199 1.00 59.53 135 PHE A N 1
ATOM 1084 C CA . PHE A 1 135 ? -21.410 8.454 1.115 1.00 59.53 135 PHE A CA 1
ATOM 1085 C C . PHE A 1 135 ? -21.315 7.712 2.464 1.00 59.53 135 PHE A C 1
ATOM 1087 O O . PHE A 1 135 ? -21.492 6.497 2.505 1.00 59.53 135 PHE A O 1
ATOM 1094 N N . ASP A 1 136 ? -21.139 8.447 3.566 1.00 59.47 136 ASP A N 1
ATOM 1095 C CA . ASP A 1 136 ? -21.043 7.877 4.915 1.00 59.47 136 ASP A CA 1
ATOM 1096 C C . ASP A 1 136 ? -22.375 7.255 5.396 1.00 59.47 136 ASP A C 1
ATOM 1098 O O . ASP A 1 136 ? -22.366 6.222 6.066 1.00 59.47 136 ASP A O 1
ATOM 1102 N N . GLU A 1 137 ? -23.528 7.818 5.013 1.00 62.38 137 GLU A N 1
ATOM 1103 C CA . GLU A 1 137 ? -24.852 7.250 5.329 1.00 62.38 137 GLU A CA 1
ATOM 1104 C C . GLU A 1 137 ? -25.116 5.940 4.578 1.00 62.38 137 GLU A C 1
ATOM 1106 O O . GLU A 1 137 ? -25.681 5.005 5.147 1.00 62.38 137 GLU A O 1
ATOM 1111 N N . ARG A 1 138 ? -24.658 5.838 3.326 1.00 68.00 138 ARG A N 1
ATOM 1112 C CA . ARG A 1 138 ? -24.765 4.598 2.537 1.00 68.00 138 ARG A CA 1
ATOM 1113 C C . ARG A 1 138 ? -23.921 3.486 3.152 1.00 68.00 138 ARG A C 1
ATOM 1115 O O . ARG A 1 138 ? -24.391 2.363 3.294 1.00 68.00 138 ARG A O 1
ATOM 1122 N N . LEU A 1 139 ? -22.706 3.826 3.579 1.00 64.38 139 LEU A N 1
ATOM 1123 C CA . LEU A 1 139 ? -21.798 2.934 4.303 1.00 64.38 139 LEU A CA 1
ATOM 1124 C C . LEU A 1 139 ? -22.399 2.424 5.614 1.00 64.38 139 LEU A C 1
ATOM 1126 O O . LEU A 1 139 ? -22.329 1.233 5.908 1.00 64.38 139 LEU A O 1
ATOM 1130 N N . TYR A 1 140 ? -23.008 3.315 6.398 1.00 65.50 140 TYR A N 1
ATOM 1131 C CA . TYR A 1 140 ? -23.694 2.928 7.626 1.00 65.50 140 TYR A CA 1
ATOM 1132 C C . TYR A 1 140 ? -24.865 1.981 7.337 1.00 65.50 140 TYR A C 1
ATOM 1134 O O . TYR A 1 140 ? -25.010 0.959 8.003 1.00 65.50 140 TYR A O 1
ATOM 1142 N N . TRP A 1 141 ? -25.676 2.279 6.321 1.00 69.44 141 TRP A N 1
ATOM 1143 C CA . TRP A 1 141 ? -26.784 1.414 5.918 1.00 69.44 141 TRP A CA 1
ATOM 1144 C C . TRP A 1 141 ? -26.304 0.014 5.504 1.00 69.44 141 TRP A C 1
ATOM 1146 O O . TRP A 1 141 ? -26.833 -0.972 6.012 1.00 69.44 141 TRP A O 1
ATOM 1156 N N . LEU A 1 142 ? -25.265 -0.079 4.666 1.00 62.31 142 LEU A N 1
ATOM 1157 C CA . LEU A 1 142 ? -24.694 -1.355 4.211 1.00 62.31 142 LEU A CA 1
ATOM 1158 C C . LEU A 1 142 ? -24.183 -2.209 5.379 1.00 62.31 142 LEU A C 1
ATOM 1160 O O . LEU A 1 142 ? -24.520 -3.388 5.468 1.00 62.31 142 LEU A O 1
ATOM 1164 N N . ASN A 1 143 ? -23.451 -1.608 6.320 1.00 61.12 143 ASN A N 1
ATOM 1165 C CA . ASN A 1 143 ? -22.924 -2.329 7.482 1.00 61.12 143 ASN A CA 1
ATOM 1166 C C . ASN A 1 143 ? -24.034 -2.916 8.376 1.00 61.12 143 ASN A C 1
ATOM 1168 O O . ASN A 1 143 ? -23.901 -4.043 8.845 1.00 61.12 143 ASN A O 1
ATOM 1172 N N . ASN A 1 144 ? -25.157 -2.212 8.555 1.00 62.62 144 ASN A N 1
ATOM 1173 C CA . ASN A 1 144 ? -26.280 -2.716 9.360 1.00 62.62 144 ASN A CA 1
ATOM 1174 C C . ASN A 1 144 ? -27.081 -3.832 8.659 1.00 62.62 144 ASN A C 1
ATOM 1176 O O . ASN A 1 144 ? -27.669 -4.683 9.324 1.00 62.62 144 ASN A O 1
ATOM 1180 N N . GLN A 1 145 ? -27.112 -3.862 7.321 1.00 61.53 145 GLN A N 1
ATOM 1181 C CA . GLN A 1 145 ? -27.739 -4.965 6.578 1.00 61.53 145 GLN A CA 1
ATOM 1182 C C . GLN A 1 145 ? -26.937 -6.266 6.722 1.00 61.53 145 GLN A C 1
ATOM 1184 O O . GLN A 1 145 ? -27.524 -7.344 6.827 1.00 61.53 145 GLN A O 1
ATOM 1189 N N . VAL A 1 146 ? -25.603 -6.170 6.759 1.00 51.78 146 VAL A N 1
ATOM 1190 C CA . VAL A 1 146 ? -24.719 -7.326 6.968 1.00 51.78 146 VAL A CA 1
ATOM 1191 C C . VAL A 1 146 ? -24.917 -7.918 8.366 1.00 51.78 146 VAL A C 1
ATOM 1193 O O . VAL A 1 146 ? -25.086 -9.129 8.471 1.00 51.78 146 VAL A O 1
ATOM 1196 N N . GLU A 1 147 ? -24.989 -7.097 9.419 1.00 47.56 147 GLU A N 1
ATOM 1197 C CA . GLU A 1 147 ? -25.214 -7.580 10.795 1.00 47.56 147 GLU A CA 1
ATOM 1198 C C . GLU A 1 147 ? -26.543 -8.341 10.944 1.00 47.56 147 GLU A C 1
ATOM 1200 O O . GLU A 1 147 ? -26.561 -9.431 11.514 1.00 47.56 147 GLU A O 1
ATOM 1205 N N . SER A 1 148 ? -27.630 -7.860 10.325 1.00 46.78 148 SER A N 1
ATOM 1206 C CA . SER A 1 148 ? -28.933 -8.547 10.373 1.00 46.78 148 SER A CA 1
ATOM 1207 C C . SER A 1 148 ? -28.933 -9.955 9.757 1.00 46.78 148 SER A C 1
ATOM 1209 O O . SER A 1 148 ? -29.680 -10.822 10.200 1.00 46.78 148 SER A O 1
ATOM 1211 N N . LYS A 1 149 ? -28.065 -10.220 8.768 1.00 47.19 149 LYS A N 1
ATOM 1212 C CA . LYS A 1 149 ? -27.961 -11.541 8.124 1.00 47.19 149 LYS A CA 1
ATOM 1213 C C . LYS A 1 149 ? -27.167 -12.554 8.949 1.00 47.19 149 LYS A C 1
ATOM 1215 O O . LYS A 1 149 ? -27.341 -13.751 8.742 1.00 47.19 149 LYS A O 1
ATOM 1220 N N . TYR A 1 150 ? -26.306 -12.088 9.852 1.00 46.16 150 TYR A N 1
ATOM 1221 C CA . TYR A 1 150 ? -25.542 -12.944 10.763 1.00 46.16 150 TYR A CA 1
ATOM 1222 C C . TYR A 1 150 ? -26.296 -13.259 12.063 1.00 46.16 150 TYR A C 1
ATOM 1224 O O . TYR A 1 150 ? -25.966 -14.241 12.719 1.00 46.16 150 TYR A O 1
ATOM 1232 N N . GLU A 1 151 ? -27.312 -12.475 12.436 1.00 45.66 151 GLU A N 1
ATOM 1233 C CA . GLU A 1 151 ? -28.175 -12.778 13.592 1.00 45.66 151 GLU A CA 1
ATOM 1234 C C . GLU A 1 151 ? -29.284 -13.803 13.280 1.00 45.66 151 GLU A C 1
ATOM 1236 O O . GLU A 1 151 ? -29.852 -14.395 14.197 1.00 45.66 151 GLU A O 1
ATOM 1241 N N . GLU A 1 152 ? -29.570 -14.057 11.998 1.00 45.66 152 GLU A N 1
ATOM 1242 C CA . GLU A 1 152 ? -30.567 -15.042 11.545 1.00 45.66 152 GLU A CA 1
ATOM 1243 C C . GLU A 1 152 ? -29.978 -16.426 11.179 1.00 45.66 152 GLU A C 1
ATOM 1245 O O . GLU A 1 152 ? -30.727 -17.315 10.761 1.00 45.66 152 GLU A O 1
ATOM 1250 N N . SER A 1 153 ? -28.664 -16.641 11.350 1.00 40.97 153 SER A N 1
ATOM 1251 C CA . SER A 1 153 ? -27.953 -17.910 11.077 1.00 40.97 153 SER A CA 1
ATOM 1252 C C . SER A 1 153 ? -27.427 -18.586 12.338 1.00 40.97 153 SER A C 1
ATOM 1254 O O . SER A 1 153 ? -27.557 -19.827 12.446 1.00 40.97 153 SER A O 1
#

Nearest PDB structures (foldseek):
  6xu8-assembly1_Ch  TM=6.868E-01  e=5.751E+00  Drosophila melanogaster
  5frg-assembly1_A  TM=3.124E-01  e=7.572E+00  Xenopus tropicalis
  4z3p-assembly1_A  TM=2.089E-01  e=4.876E+00  Escherichia coli

Foldseek 3Di:
DDADPVRDDDDDCPPPDPCVVVDDPVLVVLLLVLLQVVQQDPVRDGHDSCPLLVADDLVVLVVQLVVLVVVLVQCVVCVVVVHDDPDPDDNSNSVSSNVVSVVRNVSVQVVCCVLVDPPPNPPPCPPPVCVPPDPVRVVVVVVVVSVVVVVVD

Sequence (153 aa):
MRTFNTGATRGSEEDKLDYEGFISPLALKRYAEYLHKHRIQEDGNLRDSDNWQKGIPFSSYMKSLLRHVMNVWLNHRSHISGVIPLLDESMEDSLCAVIFNAQGYLHELEKEEILCGEGAKFPEMTDEIFSGMTFDERLYWLNNQVESKYEES

Solvent-accessible surface area (backbone atoms only — not comparable to full-atom values): 9236 Å² total; per-residue (Å²): 107,47,75,45,98,86,72,50,72,45,74,69,62,89,90,55,86,55,63,72,84,73,44,58,68,68,60,51,52,55,38,52,53,50,52,61,59,68,30,46,44,96,88,66,50,75,52,63,94,63,59,70,77,79,64,72,59,63,69,58,30,51,60,50,26,52,54,25,48,50,50,36,51,51,43,53,52,20,64,76,71,72,44,84,62,97,58,101,63,51,59,68,56,22,50,39,45,30,50,49,27,54,50,51,48,49,48,56,54,53,51,47,27,70,75,68,34,97,80,51,74,58,75,62,100,74,45,75,87,55,60,90,53,52,75,69,55,51,52,52,53,54,56,55,56,55,52,57,61,64,75,78,110

Organism: NCBI:txid412755

pLDDT: mean 80.83, std 17.5, range [40.97, 98.62]

=== Feature glossary ===
Key to the feature types in this record:

Secondary structure (8-state, DSSP). Secondary structure is the local, repeating backbone conformation. DSSP classifies it into eight states by reading the hydrogen-bond network: three helix types (H, G, I), two β types (E, B), two non-regular types (T, S), and unstructured coil (-).

Backbone torsions (φ/ψ). Backbone dihedral angles. Every residue except chain termini has a φ (preceding-C → N → Cα → C) and a ψ (N → Cα → C → next-N). They are reported in degrees following the IUPAC sign convention. Secondary structure is essentially a statement about which (φ, ψ) basin each residue occupies.

Predicted aligned error. Predicted Aligned Error (PAE) is an AlphaFold confidence matrix: entry (i, j) is the expected error in the position of residue j, in ångströms, when the prediction is superimposed on the true structure at residue i. Low PAE within a block of residues means that block is internally rigid and well-predicted; high PAE between two blocks means their relative placement is uncertain even if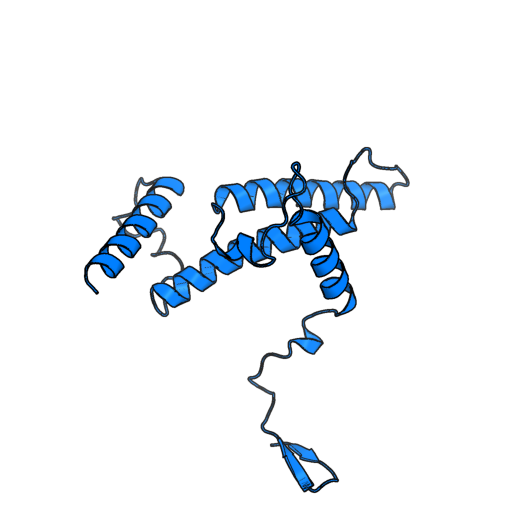 each block individually is confident.

B-factor. B-factor (Debye–Waller factor) reflects atomic displacement in the crystal lattice. It is an experimental observable (units Å²), not a prediction; low values mean the atom is pinned down, high values mean it moves or is heterogeneous across the crystal.

Secondary structure (3-state, P-SEA). Three-state secondary structure (P-SEA) collapses the eight DSSP classes into helix (a), strand (b), and coil (c). P-SEA assigns these from Cα geometry alone — distances and angles — without requiring backbone oxygens, so it works on any Cα trace.

Sequence. Primary structure: the covalent order of the twenty standard amino acids along the backbone. Two proteins with the same sequence will (almost always) fold to the same structure; two with 30% identity often share a fold but not the details.

pLDDT. pLDDT is the predicted lDDT-Cα score: AlphaFold's confidence that the local environment of each residue (all inter-atomic distances within 15 Å) is correctly placed. It is a per-residue number between 0 and 100, with higher meaning more reliable.

InterPro / GO / CATH / organism. Functional annotations link the protein to curated databases. InterPro entries identify conserved domains and families by matching the sequence against member-database signatures (Pfam, PROSITE, CDD, …). Gene Ontology (GO) terms describe molecular function, biological process, and cellular component in a controlled vocabulary. CATH places the structure in a hierarchical fold classification (Class/Architecture/Topology/Homologous-superfamily). The organism is the source species.

Contact-map, Ramachandran, and PAE plots. Three diagnostic plots accompany the record. The Cα contact map visualizes the tertiary structure as a 2D adjacency matrix (8 Å cutoff, sequence-local contacts suppressed). The Ramachandran plot shows the distribution of backbone (φ, ψ) torsions, with points in the α and β basins reflecting secondary structure content. The PAE plot shows AlphaFold's inter-residue confidence as a color matrix.

mmCIF coordinates. The mmCIF table is the protein's shape written out atom by atom. For each backbone N, Cα, C, and carbonyl O, it records an (x, y, z) coordinate triple in Å plus the residue type, chain letter, and residue number.

Radius of gyration, Cα contacts, bounding box. Three whole-structure scalars: the radius of gyration (RMS distance of Cα from centroid, in Å), the count of Cα–Cα contacts (pairs closer than 8 Å and separated by more than four residues in sequence — i.e. tertiary, not local, contacts), and the bounding-box dimensions. Together they distinguish compact globular folds from extended fibres or disordered chains.

Foldseek 3Di. The Foldseek 3Di string encodes local tertiary geometry as a 20-letter alphabet — one character per residue — derived from the relative positions of nearby Cα atoms. Unlike the amino-acid sequence, 3Di is a direct function of the 3D structure, so two proteins with the same fold have similar 3Di strings even at low sequence identity.

Rendered structure images. Six rendered views show the 3D structure from the faces of a cube — i.e. along ±x, ±y, ±z. Rendering representation is drawn randomly per protein from cartoon (secondary-structure ribbons), sticks (backbone bonds), or molecular surface; coloring is either N→C rainbow (blue at the N-terminus through red at the C-terminus) or one color per chain.

Nearest PDB structures. The Foldseek neighbor list gives the closest experimentally determined structures in the PDB, ranked by structural alignment. TM-score near 1 means near-identical fold; near 0.3 means only rough topology match. This is how one finds what a novel AlphaFold prediction most resembles in the solved-structure universe.

Solvent-accessible surface area. SASA measures how much of the protein is reachable by solvent. It is computed by rolling a water-sized probe over the atomic surface and summing the exposed area (Å²). Per-residue SASA distinguishes core (buried, low SASA) from surface (exposed, high SASA) residues; total SASA is a whole-molecule size measure.